Protein AF-A0A517RES6-F1 (afdb_monomer_lite)

Structure (mmCIF, N/CA/C/O backbone):
data_AF-A0A517RES6-F1
#
_entry.id   AF-A0A517RES6-F1
#
loop_
_atom_site.group_PDB
_atom_site.id
_atom_site.type_symbol
_atom_site.label_atom_id
_atom_site.label_alt_id
_atom_site.label_comp_id
_atom_site.label_asym_id
_atom_site.label_entity_id
_atom_site.label_seq_id
_atom_site.pdbx_PDB_ins_code
_atom_site.Cartn_x
_atom_site.Cartn_y
_atom_site.Cartn_z
_atom_site.occupancy
_atom_site.B_iso_or_equiv
_atom_site.auth_seq_id
_atom_site.auth_comp_id
_atom_site.auth_asym_id
_atom_site.auth_atom_id
_atom_site.pdbx_PDB_model_num
ATOM 1 N N . MET A 1 1 ? 53.470 31.810 -24.031 1.00 39.84 1 MET A N 1
ATOM 2 C CA . MET A 1 1 ? 54.599 30.998 -23.531 1.00 39.84 1 MET A CA 1
ATOM 3 C C . MET A 1 1 ? 54.432 30.850 -22.030 1.00 39.84 1 MET A C 1
ATOM 5 O O . MET A 1 1 ? 54.395 31.845 -21.324 1.00 39.84 1 MET A O 1
ATOM 9 N N . VAL A 1 2 ? 54.235 29.611 -21.591 1.00 46.62 2 VAL A N 1
ATOM 10 C CA . VAL A 1 2 ? 54.207 29.152 -20.197 1.00 46.62 2 VAL A CA 1
ATOM 11 C C . VAL A 1 2 ? 55.415 29.699 -19.435 1.00 46.62 2 VAL A C 1
ATOM 13 O O . VAL A 1 2 ? 56.507 29.643 -19.998 1.00 46.62 2 VAL A O 1
ATOM 16 N N . ARG A 1 3 ? 55.245 30.144 -18.177 1.00 43.75 3 ARG A N 1
ATOM 17 C CA . ARG A 1 3 ? 56.119 29.755 -17.047 1.00 43.75 3 ARG A CA 1
ATOM 18 C C . ARG A 1 3 ? 55.715 30.395 -15.705 1.00 43.75 3 ARG A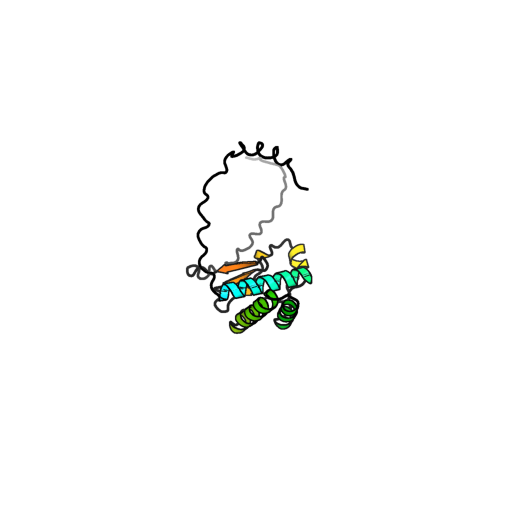 C 1
ATOM 20 O O . ARG A 1 3 ? 55.834 31.593 -15.504 1.00 43.75 3 ARG A O 1
ATOM 27 N N . PHE A 1 4 ? 55.339 29.495 -14.793 1.00 52.03 4 PHE A N 1
ATOM 28 C CA . PHE A 1 4 ? 55.664 29.492 -13.363 1.00 52.03 4 PHE A CA 1
ATOM 29 C C . PHE A 1 4 ? 55.130 30.614 -12.477 1.00 52.03 4 PHE A C 1
ATOM 31 O O . PHE A 1 4 ? 55.846 31.577 -12.241 1.00 52.03 4 PHE A O 1
ATOM 38 N N . ARG A 1 5 ? 53.976 30.365 -11.834 1.00 48.19 5 ARG A N 1
ATOM 39 C CA . ARG A 1 5 ? 53.761 30.609 -10.387 1.00 48.19 5 ARG A CA 1
ATOM 40 C C . ARG A 1 5 ? 52.781 29.581 -9.796 1.00 48.19 5 ARG A C 1
ATOM 42 O O . ARG A 1 5 ? 51.676 29.918 -9.398 1.00 48.19 5 ARG A O 1
ATOM 49 N N . PHE A 1 6 ? 53.197 28.315 -9.756 1.00 48.81 6 PHE A N 1
ATOM 50 C CA . PHE A 1 6 ? 52.578 27.269 -8.932 1.00 48.81 6 PHE A CA 1
ATOM 51 C C . PHE A 1 6 ? 53.520 26.960 -7.771 1.00 48.81 6 PHE A C 1
ATOM 53 O O . PHE A 1 6 ? 54.370 26.086 -7.878 1.00 48.81 6 PHE A O 1
ATOM 60 N N . ALA A 1 7 ? 53.421 27.728 -6.694 1.00 52.06 7 ALA A N 1
ATOM 61 C CA . ALA A 1 7 ? 53.997 27.387 -5.397 1.00 52.06 7 ALA A CA 1
ATOM 62 C C . ALA A 1 7 ? 53.502 28.442 -4.415 1.00 52.06 7 ALA A C 1
ATOM 64 O O . ALA A 1 7 ? 54.099 29.501 -4.391 1.00 52.06 7 ALA A O 1
ATOM 65 N N . PHE A 1 8 ? 52.379 28.210 -3.727 1.00 46.34 8 PHE A N 1
ATOM 66 C CA . PHE A 1 8 ? 52.037 28.812 -2.416 1.00 46.34 8 PHE A CA 1
ATOM 67 C C . PHE A 1 8 ? 50.652 28.366 -1.885 1.00 46.34 8 PHE A C 1
ATOM 69 O O . PHE A 1 8 ? 50.051 29.057 -1.073 1.00 46.34 8 PHE A O 1
ATOM 76 N N . ILE A 1 9 ? 50.120 27.203 -2.294 1.00 49.88 9 ILE A N 1
ATOM 77 C CA . ILE A 1 9 ? 48.850 26.667 -1.753 1.00 49.88 9 ILE A CA 1
ATOM 78 C C . ILE A 1 9 ? 49.019 25.189 -1.364 1.00 49.88 9 ILE A C 1
ATOM 80 O O . ILE A 1 9 ? 48.280 24.324 -1.814 1.00 49.88 9 ILE A O 1
ATOM 84 N N . LEU A 1 10 ? 50.054 24.868 -0.580 1.00 46.66 10 LEU A N 1
ATOM 85 C CA . LEU A 1 10 ? 50.268 23.504 -0.062 1.00 46.66 10 LEU A CA 1
ATOM 86 C C . LEU A 1 10 ? 50.670 23.443 1.424 1.00 46.66 10 LEU A C 1
ATOM 88 O O . LEU A 1 10 ? 51.119 22.403 1.889 1.00 46.66 10 LEU A O 1
ATOM 92 N N . ILE A 1 11 ? 50.491 24.518 2.205 1.00 50.00 11 ILE A N 1
ATOM 93 C CA . ILE A 1 11 ? 50.864 24.532 3.638 1.00 50.00 11 ILE A CA 1
ATOM 94 C C . ILE A 1 11 ? 49.732 25.102 4.508 1.00 50.00 11 ILE A C 1
ATOM 96 O O . ILE A 1 11 ? 49.936 25.979 5.333 1.00 50.00 11 ILE A O 1
ATOM 100 N N . LEU A 1 12 ? 48.510 24.609 4.310 1.00 47.59 12 LEU A N 1
ATOM 101 C CA . LEU A 1 12 ? 47.394 24.757 5.262 1.00 47.59 12 LEU A CA 1
ATOM 102 C C . LEU A 1 12 ? 46.633 23.421 5.384 1.00 47.59 12 LEU A C 1
ATOM 104 O O . LEU A 1 12 ? 45.414 23.375 5.471 1.00 47.59 12 LEU A O 1
ATOM 108 N N . GLY A 1 13 ? 47.373 22.311 5.309 1.00 48.69 13 GLY A N 1
ATOM 109 C CA . GLY A 1 13 ? 46.836 20.949 5.256 1.00 48.69 13 GLY A CA 1
ATOM 110 C C . GLY A 1 13 ? 47.269 20.058 6.414 1.00 48.69 13 GLY A C 1
ATOM 111 O O . GLY A 1 13 ? 47.368 18.853 6.224 1.00 48.69 13 GLY A O 1
ATOM 112 N N . LEU A 1 14 ? 47.578 20.612 7.588 1.00 54.50 14 LEU A N 1
ATOM 113 C CA . LEU A 1 14 ? 48.000 19.822 8.742 1.00 54.50 14 LEU A CA 1
ATOM 114 C C . LEU A 1 14 ? 47.401 20.403 10.025 1.00 54.50 14 LEU A C 1
ATOM 116 O O . LEU A 1 14 ? 47.624 21.568 10.333 1.00 54.50 14 LEU A O 1
ATOM 120 N N . LEU A 1 15 ? 46.723 19.524 10.774 1.00 52.59 15 LEU A N 1
ATOM 121 C CA . LEU A 1 15 ? 46.259 19.664 12.164 1.00 52.59 15 LEU A CA 1
ATOM 122 C C . LEU A 1 15 ? 44.811 20.131 12.390 1.00 52.59 15 LEU A C 1
ATOM 124 O O . LEU A 1 15 ? 44.578 21.084 13.117 1.00 52.59 15 LEU A O 1
ATOM 128 N N . PHE A 1 16 ? 43.835 19.369 11.886 1.00 46.03 16 PHE A N 1
ATOM 129 C CA . PHE A 1 16 ? 42.536 19.195 12.562 1.00 46.03 16 PHE A CA 1
ATOM 130 C C . PHE A 1 16 ? 42.009 17.762 12.342 1.00 46.03 16 PHE A C 1
ATOM 132 O O . PHE A 1 16 ? 40.960 17.541 11.750 1.00 46.03 16 PHE A O 1
ATOM 139 N N . ILE A 1 17 ? 42.756 16.757 12.821 1.00 50.41 17 ILE A N 1
ATOM 140 C CA . ILE A 1 17 ? 42.189 15.430 13.129 1.00 50.41 17 ILE A CA 1
ATOM 141 C C . ILE A 1 17 ? 41.934 15.419 14.637 1.00 50.41 17 ILE A C 1
ATOM 143 O O . ILE A 1 17 ? 42.661 14.814 15.421 1.00 50.41 17 ILE A O 1
ATOM 147 N N . VAL A 1 18 ? 40.932 16.195 15.047 1.00 48.16 18 VAL A N 1
ATOM 148 C CA . VAL A 1 18 ? 40.297 16.037 16.356 1.00 48.16 18 VAL A CA 1
ATOM 149 C C . VAL A 1 18 ? 39.292 14.903 16.198 1.00 48.16 18 VAL A C 1
ATOM 151 O O . VAL A 1 18 ? 38.510 14.886 15.250 1.00 48.16 18 VAL A O 1
ATOM 154 N N . GLY A 1 19 ? 39.389 13.914 17.083 1.00 51.06 19 GLY A N 1
ATOM 155 C CA . GLY A 1 19 ? 38.714 12.631 16.963 1.00 51.06 19 GLY A CA 1
ATOM 156 C C . GLY A 1 19 ? 37.208 12.702 16.695 1.00 51.06 19 GLY A C 1
ATOM 157 O O . GLY A 1 19 ? 36.452 13.313 17.441 1.00 51.06 19 GLY A O 1
ATOM 158 N N . CYS A 1 20 ? 36.777 11.952 15.684 1.00 53.84 20 CYS A N 1
ATOM 159 C CA . CYS A 1 20 ? 35.541 11.178 15.735 1.00 53.84 20 CYS A CA 1
ATOM 160 C C . CYS A 1 20 ? 35.997 9.739 16.008 1.00 53.84 20 CYS A C 1
ATOM 162 O O . CYS A 1 20 ? 36.749 9.167 15.231 1.00 53.84 20 CYS A O 1
ATOM 164 N N . GLY A 1 21 ? 35.749 9.154 17.172 1.00 43.78 21 GLY A N 1
ATOM 165 C CA . GLY A 1 21 ? 34.422 9.040 17.750 1.00 43.78 21 GLY A CA 1
ATOM 166 C C . GLY A 1 21 ? 33.921 7.649 17.387 1.00 43.78 21 GLY A C 1
ATOM 167 O O . GLY A 1 21 ? 33.539 7.427 16.251 1.00 43.78 21 GLY A O 1
ATOM 168 N N . ARG A 1 22 ? 34.037 6.731 18.357 1.00 44.72 22 ARG A N 1
ATOM 169 C CA . ARG A 1 22 ? 33.380 5.418 18.474 1.00 44.72 22 ARG A CA 1
ATOM 170 C C . ARG A 1 22 ? 33.012 4.724 17.157 1.00 44.72 22 ARG A C 1
ATOM 172 O O . ARG A 1 22 ? 32.042 5.084 16.505 1.00 44.72 22 ARG A O 1
ATOM 179 N N . SER A 1 23 ? 33.706 3.619 16.882 1.00 43.22 23 SER A N 1
ATOM 180 C CA . SER A 1 23 ? 33.209 2.555 16.010 1.00 43.22 23 SER A CA 1
ATOM 181 C C . SER A 1 23 ? 31.873 2.057 16.579 1.00 43.22 23 SER A C 1
ATOM 183 O O . SER A 1 23 ? 31.829 1.219 17.478 1.00 43.22 23 SER A O 1
ATOM 185 N N . THR A 1 24 ? 30.771 2.666 16.147 1.00 51.19 24 THR A N 1
ATOM 186 C CA . THR A 1 24 ? 29.448 2.077 16.284 1.00 51.19 24 THR A CA 1
ATOM 187 C C . THR A 1 24 ? 29.476 0.857 15.387 1.00 51.19 24 THR A C 1
ATOM 189 O O . THR A 1 24 ? 29.711 0.997 14.184 1.00 51.19 24 THR A O 1
ATOM 192 N N . SER A 1 25 ? 29.318 -0.328 15.979 1.00 50.16 25 SER A N 1
ATOM 193 C CA . SER A 1 25 ? 29.149 -1.574 15.240 1.00 50.16 25 SER A CA 1
ATOM 194 C C . SER A 1 25 ? 28.225 -1.333 14.044 1.00 50.16 25 SER A C 1
ATOM 196 O O . SER A 1 25 ? 27.218 -0.635 14.216 1.00 50.16 25 SER A O 1
ATOM 198 N N . PRO A 1 26 ? 28.559 -1.855 12.849 1.00 53.28 26 PRO A N 1
ATOM 199 C CA . PRO A 1 26 ? 27.685 -1.721 11.694 1.00 53.28 26 PRO A CA 1
ATOM 200 C C . PRO A 1 26 ? 26.277 -2.158 12.113 1.00 53.28 26 PRO A C 1
ATOM 202 O O . PRO A 1 26 ? 26.165 -3.139 12.863 1.00 53.28 26 PRO A O 1
ATOM 205 N N . PRO A 1 27 ? 25.220 -1.417 11.721 1.00 49.31 27 PRO A N 1
ATOM 206 C CA . PRO A 1 27 ? 23.861 -1.809 12.053 1.00 49.31 27 PRO A CA 1
ATOM 207 C C . PRO A 1 27 ? 23.709 -3.269 11.652 1.00 49.31 27 PRO A C 1
ATOM 209 O O . PRO A 1 27 ? 24.061 -3.652 10.534 1.00 49.31 27 PRO A O 1
ATOM 212 N N . LYS A 1 28 ? 23.300 -4.085 12.628 1.00 49.75 28 LYS A N 1
ATOM 213 C CA . LYS A 1 28 ? 23.023 -5.509 12.462 1.00 49.75 28 LYS A CA 1
ATOM 214 C C . LYS A 1 28 ? 22.232 -5.635 11.166 1.00 49.75 28 LYS A C 1
ATOM 216 O O . LYS A 1 28 ? 21.163 -5.036 11.080 1.00 49.75 28 LYS A O 1
ATOM 221 N N . ALA A 1 29 ? 22.823 -6.282 10.158 1.00 39.50 29 ALA A N 1
ATOM 222 C CA . ALA A 1 29 ? 22.223 -6.397 8.839 1.00 39.50 29 ALA A CA 1
ATOM 223 C C . ALA A 1 29 ? 20.799 -6.913 9.035 1.00 39.50 29 ALA A C 1
ATOM 225 O O . ALA A 1 29 ? 20.611 -8.021 9.540 1.00 39.50 29 ALA A O 1
ATOM 226 N N . SER A 1 30 ? 19.824 -6.050 8.759 1.00 54.25 30 SER A N 1
ATOM 227 C CA . SER A 1 30 ? 18.415 -6.405 8.764 1.00 54.25 30 SER A CA 1
ATOM 228 C C . SER A 1 30 ? 18.284 -7.637 7.881 1.00 54.25 30 SER A C 1
ATOM 230 O O . SER A 1 30 ? 18.861 -7.660 6.789 1.00 54.25 30 SER A O 1
ATOM 232 N N . GLU A 1 31 ? 17.619 -8.682 8.373 1.00 57.31 31 GLU A N 1
ATOM 233 C CA . GLU A 1 31 ? 17.347 -9.863 7.556 1.00 57.31 31 GLU A CA 1
ATOM 234 C C . GLU A 1 31 ? 16.775 -9.423 6.202 1.00 57.31 31 GLU A C 1
ATOM 236 O O . GLU A 1 31 ? 16.041 -8.428 6.148 1.00 57.31 31 GLU A O 1
ATOM 241 N N . PRO A 1 32 ? 17.145 -10.099 5.100 1.00 55.62 32 PRO A N 1
ATOM 242 C CA . PRO A 1 32 ? 16.649 -9.731 3.784 1.00 55.62 32 PRO A CA 1
ATOM 243 C C . PRO A 1 32 ? 15.120 -9.702 3.821 1.00 55.62 32 PRO A C 1
ATOM 245 O O . PRO A 1 32 ? 14.482 -10.703 4.143 1.00 55.62 32 PRO A O 1
ATOM 248 N N . MET A 1 33 ? 14.553 -8.528 3.534 1.00 69.94 33 MET A N 1
ATOM 249 C CA . MET A 1 33 ? 13.113 -8.299 3.583 1.00 69.94 33 MET A CA 1
ATOM 250 C C . MET A 1 33 ? 12.410 -9.294 2.655 1.00 69.94 33 MET A C 1
ATOM 252 O O . MET A 1 33 ? 12.799 -9.447 1.493 1.00 69.94 33 MET A O 1
ATOM 256 N N . ASN A 1 34 ? 11.396 -9.992 3.175 1.00 86.50 34 ASN A N 1
ATOM 257 C CA . ASN A 1 34 ? 10.610 -10.940 2.391 1.00 86.50 34 ASN A CA 1
ATOM 258 C C . ASN A 1 34 ? 10.010 -10.196 1.177 1.00 86.50 34 ASN A C 1
ATOM 260 O O . ASN A 1 34 ? 9.524 -9.074 1.330 1.00 86.50 34 ASN A O 1
ATOM 264 N N . PRO A 1 35 ? 10.026 -10.768 -0.040 1.00 89.12 35 PRO A N 1
ATOM 265 C CA . PRO A 1 35 ? 9.476 -10.107 -1.221 1.00 89.12 35 PRO A CA 1
ATOM 266 C C . PRO A 1 35 ? 7.980 -9.756 -1.119 1.00 89.12 35 PRO A C 1
ATOM 268 O O . PRO A 1 35 ? 7.497 -8.969 -1.930 1.00 89.12 35 PRO A O 1
ATOM 271 N N . GLU A 1 36 ? 7.206 -10.378 -0.230 1.00 92.88 36 GLU A N 1
ATOM 272 C CA . GLU A 1 36 ? 5.837 -9.948 0.101 1.00 92.88 36 GLU A CA 1
ATOM 273 C C . GLU A 1 36 ? 5.832 -8.684 0.963 1.00 92.88 36 GLU A C 1
ATOM 275 O O . GLU A 1 36 ? 5.186 -7.708 0.597 1.00 92.88 36 GLU A O 1
ATOM 280 N N . GLU A 1 37 ? 6.633 -8.654 2.030 1.00 92.31 37 GLU A N 1
ATOM 281 C CA . GLU A 1 37 ? 6.816 -7.469 2.878 1.00 92.31 37 GLU A CA 1
ATOM 282 C C . GLU A 1 37 ? 7.322 -6.269 2.074 1.00 92.31 37 GLU A C 1
ATOM 284 O O . GLU A 1 37 ? 6.858 -5.153 2.277 1.00 92.31 37 GLU A O 1
ATOM 289 N N . ALA A 1 38 ? 8.210 -6.499 1.103 1.00 92.69 38 ALA A N 1
ATOM 290 C CA . ALA A 1 38 ? 8.682 -5.461 0.194 1.00 92.69 38 ALA A CA 1
ATOM 291 C C . ALA A 1 38 ? 7.561 -4.876 -0.673 1.00 92.69 38 ALA A C 1
ATOM 293 O O . ALA A 1 38 ? 7.484 -3.664 -0.863 1.00 92.69 38 ALA A O 1
ATOM 294 N N . ALA A 1 39 ? 6.680 -5.730 -1.197 1.00 94.88 39 ALA A N 1
ATOM 295 C CA . ALA A 1 39 ? 5.531 -5.270 -1.967 1.00 94.88 39 ALA A CA 1
ATOM 296 C C . ALA A 1 39 ? 4.524 -4.536 -1.073 1.00 94.88 39 ALA A C 1
ATOM 298 O O . ALA A 1 39 ? 3.988 -3.507 -1.479 1.00 94.88 39 ALA A O 1
ATOM 299 N N . LEU A 1 40 ? 4.313 -5.027 0.150 1.00 95.75 40 LEU 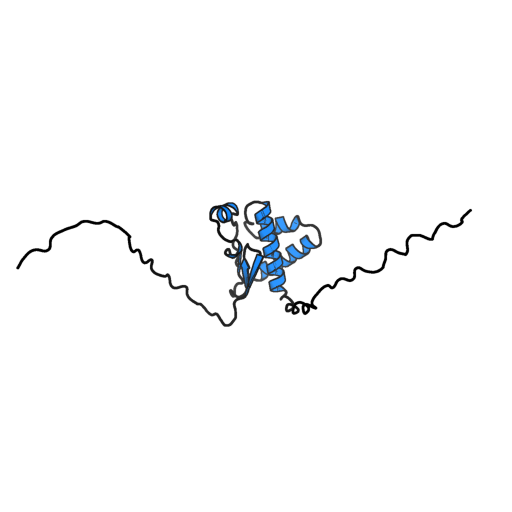A N 1
ATOM 300 C CA . LEU A 1 40 ? 3.446 -4.397 1.138 1.00 95.75 40 LEU A CA 1
ATOM 301 C C . LEU A 1 40 ? 3.955 -3.000 1.513 1.00 95.75 40 LEU A C 1
ATOM 303 O O . LEU A 1 40 ? 3.168 -2.058 1.522 1.00 95.75 40 LEU A O 1
ATOM 307 N N . ASP A 1 41 ? 5.261 -2.847 1.737 1.00 94.75 41 ASP A N 1
ATOM 308 C CA . ASP A 1 41 ? 5.897 -1.559 2.034 1.00 94.75 41 ASP A CA 1
ATOM 309 C C . ASP A 1 41 ? 5.675 -0.543 0.903 1.00 94.75 41 ASP A C 1
ATOM 311 O O . ASP A 1 41 ? 5.213 0.577 1.133 1.00 94.75 41 ASP A O 1
ATOM 315 N N . ILE A 1 42 ? 5.902 -0.966 -0.347 1.00 95.56 42 ILE A N 1
ATOM 316 C CA . ILE A 1 42 ? 5.684 -0.123 -1.529 1.00 95.56 42 ILE A CA 1
ATOM 317 C C . ILE A 1 42 ? 4.214 0.290 -1.640 1.00 95.56 42 ILE A C 1
ATOM 319 O O . ILE A 1 42 ? 3.933 1.478 -1.823 1.00 95.56 42 ILE A O 1
ATOM 323 N N . VAL A 1 43 ? 3.275 -0.657 -1.519 1.00 96.94 43 VAL A N 1
ATOM 324 C CA . VAL A 1 43 ? 1.829 -0.388 -1.616 1.00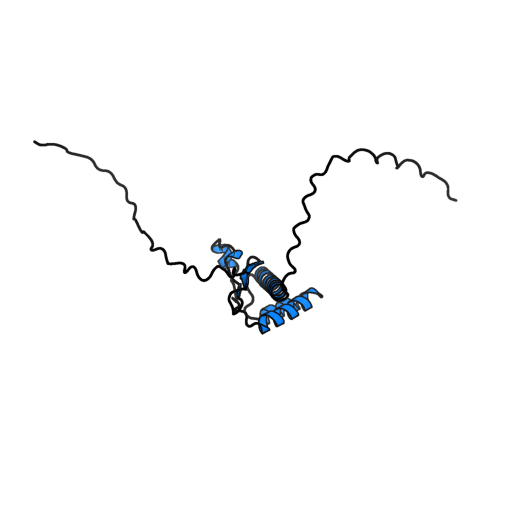 96.94 43 VAL A CA 1
ATOM 325 C C . VAL A 1 43 ? 1.375 0.571 -0.512 1.00 96.94 43 VAL A C 1
ATOM 327 O O . VAL A 1 43 ? 0.636 1.522 -0.778 1.00 96.94 43 VAL A O 1
ATOM 330 N N . THR A 1 44 ? 1.875 0.393 0.707 1.00 96.19 44 THR A N 1
ATOM 331 C CA . THR A 1 44 ? 1.623 1.300 1.831 1.00 96.19 44 THR A CA 1
ATOM 332 C C . THR A 1 44 ? 2.164 2.699 1.581 1.00 96.19 44 THR A C 1
ATOM 334 O O . THR A 1 44 ? 1.469 3.688 1.847 1.00 96.19 44 THR A O 1
ATOM 337 N N . ALA A 1 45 ? 3.378 2.811 1.043 1.00 95.00 45 ALA A N 1
ATOM 338 C CA . ALA A 1 45 ? 3.982 4.098 0.734 1.00 95.00 45 ALA A CA 1
ATOM 339 C C . ALA A 1 45 ? 3.148 4.859 -0.305 1.00 95.00 45 ALA A C 1
ATOM 341 O O . ALA A 1 45 ? 2.773 6.010 -0.067 1.00 95.00 45 ALA A O 1
ATOM 342 N N . ILE A 1 46 ? 2.781 4.220 -1.421 1.00 96.12 46 ILE A N 1
ATOM 343 C CA . ILE A 1 46 ? 1.975 4.878 -2.461 1.00 96.12 46 ILE A CA 1
ATOM 344 C C . ILE A 1 46 ? 0.564 5.214 -1.969 1.00 96.12 46 ILE A C 1
ATOM 346 O O . ILE A 1 46 ? 0.073 6.301 -2.275 1.00 96.12 46 ILE A O 1
ATOM 350 N N . TYR A 1 47 ? -0.062 4.355 -1.153 1.00 96.25 47 TYR A N 1
ATOM 351 C CA . TYR A 1 47 ? -1.354 4.644 -0.530 1.00 96.25 47 TYR A CA 1
ATOM 352 C C . TYR A 1 47 ? -1.236 5.914 0.308 1.00 96.25 47 TYR A C 1
ATOM 354 O O . TYR A 1 47 ? -1.971 6.880 0.101 1.00 96.25 47 TYR A O 1
ATOM 362 N N . THR A 1 48 ? -0.268 5.941 1.221 1.00 93.31 48 THR A N 1
ATOM 363 C CA . THR A 1 48 ? -0.086 7.031 2.181 1.00 93.31 48 THR A CA 1
ATOM 364 C C . THR A 1 48 ? 0.250 8.346 1.485 1.00 93.31 48 THR A C 1
ATOM 366 O O . THR A 1 48 ? -0.295 9.392 1.839 1.00 93.31 48 THR A O 1
ATOM 369 N N . ILE A 1 49 ? 1.116 8.323 0.469 1.00 92.56 49 ILE A N 1
ATOM 370 C CA . ILE A 1 49 ? 1.458 9.526 -0.299 1.00 92.56 49 ILE A CA 1
ATOM 371 C C . ILE A 1 49 ? 0.242 10.000 -1.100 1.00 92.56 49 ILE A C 1
ATOM 373 O O . ILE A 1 49 ? -0.078 11.188 -1.050 1.00 92.56 49 ILE A O 1
ATOM 377 N N . SER A 1 50 ? -0.478 9.098 -1.776 1.00 93.69 50 SER A N 1
ATOM 378 C CA . SER A 1 50 ? -1.689 9.466 -2.521 1.00 93.69 50 SER A CA 1
ATOM 379 C C . SER A 1 50 ? -2.742 10.105 -1.609 1.00 93.69 50 SER A C 1
ATOM 381 O O . SER A 1 50 ? -3.331 11.123 -1.972 1.00 93.69 50 SER A O 1
ATOM 383 N N . ALA A 1 51 ? -2.902 9.583 -0.390 1.00 92.31 51 ALA A N 1
ATOM 384 C CA . ALA A 1 51 ? -3.806 10.126 0.611 1.00 92.31 51 ALA A CA 1
ATOM 385 C C . ALA A 1 51 ? -3.385 11.521 1.085 1.00 92.31 51 ALA A C 1
ATOM 387 O O . ALA A 1 51 ? -4.224 12.403 1.247 1.00 92.31 51 ALA A O 1
ATOM 388 N N . ARG A 1 52 ? -2.079 11.744 1.271 1.00 89.62 52 ARG A N 1
ATOM 389 C CA . ARG A 1 52 ? -1.523 13.049 1.665 1.00 89.62 52 ARG A CA 1
ATOM 390 C C . ARG A 1 52 ? -1.678 14.104 0.582 1.00 89.62 52 ARG A C 1
ATOM 392 O O . ARG A 1 52 ? -1.931 15.256 0.914 1.00 89.62 52 ARG A O 1
ATOM 399 N N . VAL A 1 53 ? -1.530 13.722 -0.684 1.00 90.38 53 VAL A N 1
ATOM 400 C CA . VAL A 1 53 ? -1.673 14.637 -1.826 1.00 90.38 53 VAL A CA 1
ATOM 401 C C . VAL A 1 53 ? -3.134 15.021 -2.052 1.00 90.38 53 VAL A C 1
ATOM 403 O O . VAL A 1 53 ? -3.418 16.185 -2.314 1.00 90.38 53 VAL A O 1
ATOM 406 N N . ASN A 1 54 ? -4.054 14.063 -1.933 1.00 90.00 54 ASN A N 1
ATOM 407 C CA . ASN A 1 54 ? -5.474 14.275 -2.230 1.00 90.00 54 ASN A CA 1
ATOM 408 C C . ASN A 1 54 ? -6.325 14.605 -0.992 1.00 90.00 54 ASN A C 1
ATOM 410 O O . ASN A 1 54 ? -7.540 14.730 -1.106 1.00 90.00 54 ASN A O 1
ATOM 414 N N . GLU A 1 55 ? -5.712 14.674 0.193 1.00 89.31 55 GLU A N 1
ATOM 415 C CA . GLU A 1 55 ? -6.367 14.777 1.511 1.00 89.31 55 GLU A CA 1
ATOM 416 C C . GLU A 1 55 ? -7.356 13.637 1.850 1.00 89.31 55 GLU A C 1
ATOM 418 O O . GLU A 1 55 ? -7.990 13.638 2.910 1.00 89.31 55 GLU A O 1
ATOM 423 N N . ALA A 1 56 ? -7.445 12.624 0.988 1.00 91.12 56 ALA A N 1
ATOM 424 C CA . ALA A 1 56 ? -8.276 11.440 1.132 1.00 91.12 56 ALA A CA 1
ATOM 425 C C . ALA A 1 56 ? -7.574 10.227 0.515 1.00 91.12 56 ALA A C 1
ATOM 427 O O . ALA A 1 56 ? -6.971 10.323 -0.556 1.00 91.12 56 ALA A O 1
ATOM 428 N N . GLY A 1 57 ? -7.670 9.082 1.190 1.00 91.56 57 GLY A N 1
ATOM 429 C CA . GLY A 1 57 ? -7.127 7.818 0.713 1.00 91.56 57 GLY A CA 1
ATOM 430 C C . GLY A 1 57 ? -7.766 7.340 -0.598 1.00 91.56 57 GLY A C 1
ATOM 431 O O . GLY A 1 57 ? -8.892 7.736 -0.929 1.00 91.56 57 GLY A O 1
ATOM 432 N N . PRO A 1 58 ? -7.065 6.465 -1.341 1.00 95.62 58 PRO A N 1
ATOM 433 C CA . PRO A 1 58 ? -7.613 5.808 -2.523 1.00 95.62 58 PRO A CA 1
ATOM 434 C C . PRO A 1 58 ? -8.894 5.046 -2.159 1.00 95.62 58 PRO A C 1
ATOM 436 O O . PRO A 1 58 ? -9.049 4.563 -1.039 1.00 95.62 58 PRO A O 1
ATOM 439 N N . GLN A 1 59 ? -9.830 4.959 -3.099 1.00 96.81 59 GLN A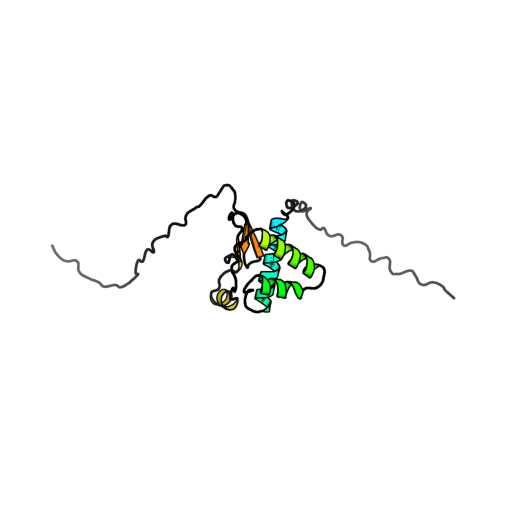 N 1
ATOM 440 C CA . GLN A 1 59 ? -11.162 4.373 -2.878 1.00 96.81 59 GLN A CA 1
ATOM 441 C C . GLN A 1 59 ? -11.230 2.889 -3.252 1.00 96.81 59 GLN A C 1
ATOM 443 O O . GLN A 1 59 ? -12.147 2.180 -2.851 1.00 96.81 59 GLN A O 1
ATOM 448 N N . ASN A 1 60 ? -10.286 2.445 -4.073 1.00 97.25 60 ASN A N 1
ATOM 449 C CA . ASN A 1 60 ? -10.187 1.101 -4.621 1.00 97.25 60 ASN A CA 1
ATOM 450 C C . ASN A 1 60 ? -8.819 0.924 -5.290 1.00 97.25 60 ASN A C 1
ATOM 452 O O . ASN A 1 60 ? -8.035 1.874 -5.427 1.00 97.25 60 ASN A O 1
ATOM 456 N N . TRP A 1 61 ? -8.560 -0.288 -5.769 1.00 97.12 61 TRP A N 1
ATOM 457 C CA . TRP A 1 61 ? -7.346 -0.609 -6.505 1.00 97.12 61 TRP A CA 1
ATOM 458 C C . TRP A 1 61 ? -7.157 0.253 -7.751 1.00 97.12 61 TRP A C 1
ATOM 460 O O . TRP A 1 61 ? -6.049 0.722 -7.986 1.00 97.12 61 TRP A O 1
ATOM 470 N N . GLU A 1 62 ? -8.216 0.522 -8.515 1.00 97.44 62 GLU A N 1
ATOM 471 C CA . GLU A 1 62 ? -8.130 1.315 -9.744 1.00 97.44 62 GLU A CA 1
ATOM 472 C C . GLU A 1 62 ? -7.623 2.736 -9.466 1.00 97.44 62 GLU A C 1
ATOM 474 O O . GLU A 1 62 ? -6.791 3.258 -10.208 1.00 97.44 62 GLU A O 1
ATOM 479 N N . SER A 1 63 ? -8.080 3.357 -8.375 1.00 96.88 63 SER A N 1
ATOM 480 C CA . SER A 1 63 ? -7.629 4.688 -7.956 1.00 96.88 63 SER A CA 1
ATOM 481 C C . SER A 1 63 ? -6.166 4.693 -7.502 1.00 96.88 63 SER A C 1
ATOM 483 O O . SER A 1 63 ? -5.426 5.628 -7.816 1.00 96.88 63 SER A O 1
ATOM 485 N N . LEU A 1 64 ? -5.718 3.627 -6.832 1.00 97.19 64 LEU A N 1
ATOM 486 C CA . LEU A 1 64 ? -4.326 3.472 -6.416 1.00 97.19 64 LEU A CA 1
ATOM 487 C C . LEU A 1 64 ? -3.400 3.208 -7.612 1.00 97.19 64 LEU A C 1
ATOM 489 O O . LEU A 1 64 ? -2.331 3.805 -7.710 1.00 97.19 64 LEU A O 1
ATOM 493 N N . GLU A 1 65 ? -3.832 2.378 -8.563 1.00 98.00 65 GLU A N 1
ATOM 494 C CA . GLU A 1 65 ? -3.134 2.136 -9.829 1.00 98.00 65 GLU A CA 1
ATOM 495 C C . GLU A 1 65 ? -3.063 3.402 -10.687 1.00 98.00 65 GLU A C 1
ATOM 497 O O . GLU A 1 65 ? -2.039 3.668 -11.318 1.00 98.00 65 GLU A O 1
ATOM 502 N N . ALA A 1 66 ? -4.135 4.200 -10.718 1.00 97.50 66 ALA A N 1
ATOM 503 C CA . ALA A 1 66 ? -4.145 5.487 -11.404 1.00 97.50 66 ALA A CA 1
ATOM 504 C C . ALA A 1 66 ? -3.090 6.427 -10.812 1.00 97.50 66 ALA A C 1
ATOM 506 O O . ALA A 1 66 ? -2.335 7.033 -11.570 1.00 97.50 66 ALA A O 1
ATOM 507 N N . TYR A 1 67 ? -2.976 6.484 -9.481 1.00 96.19 67 TYR A N 1
ATOM 508 C CA . TYR A 1 67 ? -1.913 7.235 -8.821 1.00 96.19 67 TYR A CA 1
ATOM 509 C C . TYR A 1 67 ? -0.523 6.671 -9.149 1.00 96.19 67 TYR A C 1
ATOM 511 O O . TYR A 1 67 ? 0.351 7.426 -9.574 1.00 96.19 67 TYR A O 1
ATOM 519 N N . ALA A 1 68 ? -0.325 5.353 -9.044 1.00 97.06 68 ALA A N 1
ATOM 520 C CA . ALA A 1 68 ? 0.943 4.699 -9.373 1.00 97.06 68 ALA A CA 1
ATOM 521 C C . ALA A 1 68 ? 1.403 5.009 -10.807 1.00 97.06 68 ALA A C 1
ATOM 523 O O . ALA A 1 68 ? 2.583 5.270 -11.034 1.00 97.06 68 ALA A O 1
ATOM 524 N N . LYS A 1 69 ? 0.471 5.081 -11.768 1.00 97.56 69 LYS A N 1
ATOM 525 C CA . LYS A 1 69 ? 0.751 5.451 -13.166 1.00 97.56 69 LYS A CA 1
ATOM 526 C C . LYS A 1 69 ? 1.263 6.883 -13.337 1.00 97.56 69 LYS A C 1
ATOM 528 O O . LYS A 1 69 ? 1.889 7.144 -14.360 1.00 97.56 69 LYS A O 1
ATOM 533 N N . THR A 1 70 ? 1.025 7.784 -12.382 1.00 96.75 70 THR A N 1
ATOM 534 C CA . THR A 1 70 ? 1.552 9.163 -12.417 1.00 96.75 70 THR A CA 1
ATOM 535 C C . THR A 1 70 ? 3.015 9.270 -11.983 1.00 96.75 70 THR A C 1
ATOM 537 O O . THR A 1 70 ? 3.652 10.296 -12.225 1.00 96.75 70 THR A O 1
ATOM 540 N N . LEU A 1 71 ? 3.561 8.226 -11.351 1.00 95.62 71 LEU A N 1
ATOM 541 C CA . LEU A 1 71 ? 4.957 8.190 -10.925 1.00 95.62 71 LEU A CA 1
ATOM 542 C C . LEU A 1 71 ? 5.894 8.091 -12.139 1.00 95.62 71 LEU A C 1
ATOM 544 O O . LEU A 1 71 ? 5.520 7.607 -13.206 1.00 95.62 71 LEU A O 1
ATOM 548 N N . GLN A 1 72 ? 7.141 8.530 -11.968 1.00 96.00 72 GLN A N 1
ATOM 549 C CA . GLN A 1 72 ? 8.182 8.373 -12.987 1.00 96.00 72 GLN A CA 1
ATOM 550 C C . GLN A 1 72 ? 8.828 6.986 -12.897 1.00 96.00 72 GLN A C 1
ATOM 552 O O . GLN A 1 72 ? 8.873 6.370 -11.830 1.00 96.00 72 GLN A O 1
ATOM 557 N N . SER A 1 73 ? 9.361 6.484 -14.011 1.00 94.25 73 SER A N 1
ATOM 558 C CA . SER A 1 73 ? 10.169 5.261 -14.001 1.00 94.25 73 SER A CA 1
ATOM 559 C C . SER A 1 73 ? 11.473 5.479 -13.209 1.00 94.25 73 SER A C 1
ATOM 561 O O . SER A 1 73 ? 12.082 6.541 -13.347 1.00 94.25 73 SER A O 1
ATOM 563 N N . PRO A 1 74 ? 11.935 4.501 -12.404 1.00 93.62 74 PRO A N 1
ATOM 564 C CA . PRO A 1 74 ? 11.416 3.133 -12.268 1.00 93.62 74 PRO A CA 1
ATOM 565 C C . PRO A 1 74 ? 10.243 2.968 -11.286 1.00 93.62 74 PRO A C 1
ATOM 567 O O . PRO A 1 74 ? 9.516 1.986 -11.400 1.00 93.62 74 PRO A O 1
ATOM 570 N N . ALA A 1 75 ? 9.988 3.939 -10.403 1.00 94.81 75 ALA A N 1
ATOM 571 C CA . ALA A 1 75 ? 8.994 3.830 -9.328 1.00 94.81 75 ALA A CA 1
ATOM 572 C C . ALA A 1 75 ? 7.577 3.479 -9.816 1.00 94.81 75 ALA A C 1
ATOM 574 O O . ALA A 1 75 ? 6.857 2.747 -9.145 1.00 94.81 75 ALA A O 1
ATOM 575 N N . GLN A 1 76 ? 7.188 3.955 -11.003 1.00 96.94 76 GLN A N 1
ATOM 576 C CA . GLN A 1 76 ? 5.928 3.574 -11.652 1.00 96.94 76 GLN A CA 1
ATOM 577 C C . GLN A 1 76 ? 5.790 2.055 -11.820 1.00 96.94 76 GLN A C 1
ATOM 579 O O . GLN A 1 76 ? 4.742 1.486 -11.522 1.00 96.94 76 GLN A O 1
ATOM 584 N N . LYS A 1 77 ? 6.846 1.403 -12.316 1.00 97.50 77 LYS A N 1
ATOM 585 C CA . LYS A 1 77 ? 6.857 -0.035 -12.577 1.00 97.50 77 LYS A CA 1
ATOM 586 C C . LYS A 1 77 ? 6.841 -0.810 -11.266 1.00 97.50 77 LYS A C 1
ATOM 588 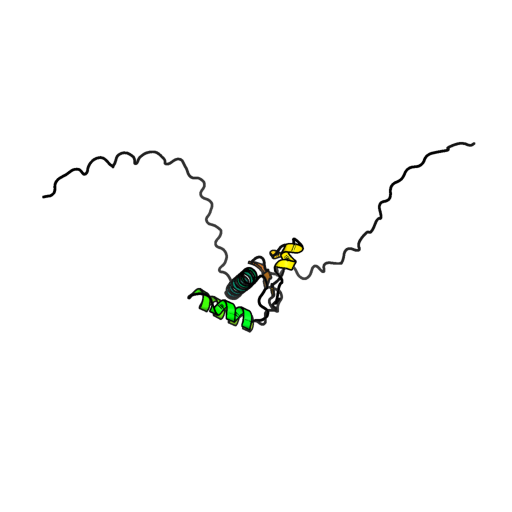O O . LYS A 1 77 ? 6.009 -1.695 -11.112 1.00 97.50 77 LYS A O 1
ATOM 593 N N . ASP A 1 78 ? 7.686 -0.416 -10.319 1.00 96.50 78 ASP A N 1
ATOM 594 C CA . ASP A 1 78 ? 7.776 -1.074 -9.014 1.00 96.50 78 ASP A CA 1
ATOM 595 C C . ASP A 1 78 ? 6.445 -0.989 -8.250 1.00 96.50 78 ASP A C 1
ATOM 597 O O . ASP A 1 78 ? 5.989 -1.978 -7.680 1.00 96.50 78 ASP A O 1
ATOM 601 N N . ALA A 1 79 ? 5.773 0.166 -8.300 1.00 97.62 79 ALA A N 1
ATOM 602 C CA . ALA A 1 79 ? 4.463 0.356 -7.687 1.00 97.62 79 ALA A CA 1
ATOM 603 C C . ALA A 1 79 ? 3.381 -0.525 -8.328 1.00 97.62 79 ALA A C 1
ATOM 605 O O . ALA A 1 79 ? 2.593 -1.140 -7.613 1.00 97.62 79 ALA A O 1
ATOM 606 N N . LEU A 1 80 ? 3.333 -0.609 -9.661 1.00 98.19 80 LEU A N 1
ATOM 607 C CA . LEU A 1 80 ? 2.354 -1.447 -10.361 1.00 98.19 80 LEU A CA 1
ATOM 608 C C . LEU A 1 80 ? 2.593 -2.940 -10.112 1.00 98.19 80 LEU A C 1
ATOM 610 O O . LEU A 1 80 ? 1.637 -3.668 -9.840 1.00 98.19 80 LEU A O 1
ATOM 614 N N . ASP A 1 81 ? 3.853 -3.376 -10.143 1.00 97.69 81 ASP A N 1
ATOM 615 C CA . ASP A 1 81 ? 4.234 -4.763 -9.867 1.00 97.69 81 ASP A CA 1
ATOM 616 C C . ASP A 1 81 ? 3.888 -5.133 -8.404 1.00 97.69 81 ASP A C 1
ATOM 618 O O . ASP A 1 81 ? 3.333 -6.205 -8.141 1.00 97.69 81 ASP A O 1
ATOM 622 N N . ALA A 1 82 ? 4.124 -4.223 -7.449 1.00 97.56 82 ALA A N 1
ATOM 623 C CA . ALA A 1 82 ? 3.754 -4.408 -6.045 1.00 97.56 82 ALA A CA 1
ATOM 624 C C . ALA A 1 82 ? 2.230 -4.458 -5.832 1.00 97.56 82 ALA A C 1
ATOM 626 O O . ALA A 1 82 ? 1.745 -5.354 -5.138 1.00 97.56 82 ALA A O 1
ATOM 627 N N . ILE A 1 83 ? 1.461 -3.559 -6.465 1.00 97.81 83 ILE A N 1
ATOM 628 C CA . ILE A 1 83 ? -0.012 -3.586 -6.421 1.00 97.81 83 ILE A CA 1
ATOM 629 C C . ILE A 1 83 ? -0.531 -4.923 -6.949 1.00 97.81 83 ILE A C 1
ATOM 631 O O . ILE A 1 83 ? -1.369 -5.553 -6.305 1.00 97.81 83 ILE A O 1
ATOM 635 N N . GLN A 1 84 ? -0.034 -5.375 -8.103 1.00 97.69 84 GLN A N 1
ATOM 636 C CA . GLN A 1 84 ? -0.459 -6.643 -8.690 1.00 97.69 84 GLN A CA 1
ATOM 637 C C . GLN A 1 84 ? -0.179 -7.812 -7.742 1.00 97.69 84 GLN A C 1
ATOM 639 O O . GLN A 1 84 ? -1.035 -8.683 -7.571 1.00 97.69 84 GLN A O 1
ATOM 644 N N . LYS A 1 85 ? 0.992 -7.813 -7.099 1.00 96.62 85 LYS A N 1
ATOM 645 C CA . LYS A 1 85 ? 1.354 -8.843 -6.130 1.00 96.62 85 LYS A CA 1
ATOM 646 C C . LYS A 1 85 ? 0.408 -8.855 -4.931 1.00 96.62 85 LYS A C 1
ATOM 648 O O . LYS A 1 85 ? -0.156 -9.904 -4.639 1.00 96.62 85 LYS A O 1
ATOM 653 N N . ILE A 1 86 ? 0.177 -7.715 -4.285 1.00 97.06 86 ILE A N 1
ATOM 654 C CA . ILE A 1 86 ? -0.718 -7.635 -3.120 1.00 97.06 86 ILE A CA 1
ATOM 655 C C . ILE A 1 86 ? -2.169 -7.981 -3.495 1.00 97.06 86 ILE A C 1
ATOM 657 O O . ILE A 1 86 ? -2.823 -8.714 -2.756 1.00 97.06 86 ILE A O 1
ATOM 661 N N . LYS A 1 87 ? -2.652 -7.561 -4.675 1.00 95.94 87 LYS A N 1
ATOM 662 C CA . LYS A 1 87 ? -3.969 -7.975 -5.199 1.00 95.94 87 LYS A CA 1
ATOM 663 C C . LYS A 1 87 ? -4.083 -9.490 -5.359 1.00 95.94 87 LYS A C 1
ATOM 665 O O . LYS A 1 87 ? -5.133 -10.038 -5.067 1.00 95.94 87 LYS A O 1
ATOM 670 N N . SER A 1 88 ? -3.025 -10.159 -5.822 1.00 96.75 88 SER A N 1
ATOM 671 C CA . SER A 1 88 ? -3.029 -11.619 -6.015 1.00 96.75 88 SER A CA 1
ATOM 672 C C . SER A 1 88 ? -2.996 -12.429 -4.716 1.00 96.75 88 SER A C 1
ATOM 674 O O . SER A 1 88 ? -3.226 -13.633 -4.756 1.00 96.75 88 SER A O 1
ATOM 676 N N . LEU A 1 89 ? -2.687 -11.778 -3.592 1.00 95.25 89 LEU A N 1
ATOM 677 C CA . LEU A 1 89 ? -2.605 -12.381 -2.261 1.00 95.25 89 LEU A CA 1
ATOM 678 C C . LEU A 1 89 ? -3.858 -12.106 -1.413 1.00 95.25 89 LEU A C 1
ATOM 680 O O . LEU A 1 89 ? -3.856 -12.405 -0.225 1.00 95.25 89 LEU A O 1
ATOM 684 N N . ASP A 1 90 ? -4.908 -11.521 -2.001 1.00 93.81 90 ASP A N 1
ATOM 685 C CA . ASP A 1 90 ? -6.203 -11.271 -1.352 1.00 93.81 90 ASP A CA 1
ATOM 686 C C . ASP A 1 90 ? -6.115 -10.487 -0.027 1.00 93.81 90 ASP A C 1
ATOM 688 O O . ASP A 1 90 ? -6.860 -10.734 0.924 1.00 93.81 90 ASP A O 1
ATOM 692 N N . TYR A 1 91 ? -5.214 -9.501 0.037 1.00 95.81 91 TYR A N 1
ATOM 693 C CA . TYR A 1 91 ? -5.130 -8.591 1.181 1.00 95.81 91 TYR A CA 1
ATOM 694 C C . TYR A 1 91 ? -6.442 -7.829 1.392 1.00 95.81 91 TYR A C 1
ATOM 696 O O . TYR A 1 91 ? -7.025 -7.270 0.454 1.00 95.81 91 TYR A O 1
ATOM 704 N N . GLN A 1 92 ? -6.855 -7.719 2.652 1.00 96.44 92 GLN A N 1
ATOM 705 C CA . GLN A 1 92 ? -7.905 -6.793 3.052 1.00 96.44 92 GLN A CA 1
ATOM 706 C C . GLN A 1 92 ? -7.339 -5.376 3.054 1.00 96.44 92 GLN A C 1
ATOM 708 O O . GLN A 1 92 ? -6.273 -5.127 3.616 1.00 96.44 92 GLN A O 1
ATOM 713 N N . VAL A 1 93 ? -8.052 -4.440 2.425 1.00 96.44 93 VAL A N 1
ATOM 714 C CA . VAL A 1 93 ? -7.615 -3.045 2.320 1.00 96.44 93 VAL A CA 1
ATOM 715 C C . VAL A 1 93 ? -8.685 -2.109 2.852 1.00 96.44 93 VAL A C 1
ATOM 717 O O . VAL A 1 93 ? -9.843 -2.159 2.432 1.00 96.44 93 VAL A O 1
ATOM 720 N N . THR A 1 94 ? -8.274 -1.212 3.742 1.00 95.31 94 THR A N 1
ATOM 721 C CA . THR A 1 94 ? -9.115 -0.124 4.237 1.00 95.31 94 THR A CA 1
ATOM 722 C C . THR A 1 94 ? -9.045 1.037 3.255 1.00 95.31 94 THR A C 1
ATOM 724 O O . THR A 1 94 ? -8.030 1.728 3.150 1.00 95.31 94 THR A O 1
ATOM 727 N N . TRP A 1 95 ? -10.127 1.276 2.521 1.00 94.94 95 TRP A N 1
ATOM 728 C CA . TRP A 1 95 ? -10.199 2.344 1.525 1.00 94.94 95 TRP A CA 1
ATOM 729 C C . TRP A 1 95 ? -10.730 3.659 2.099 1.00 94.94 95 TRP A C 1
ATOM 731 O O . TRP A 1 95 ? -11.445 3.688 3.098 1.00 94.94 95 TRP A O 1
ATOM 741 N N . GLY A 1 96 ? -10.401 4.758 1.424 1.00 92.00 96 GLY A N 1
ATOM 742 C CA . GLY A 1 96 ? -11.062 6.047 1.601 1.00 92.00 96 GLY A CA 1
ATOM 743 C C . GLY A 1 96 ? -10.816 6.741 2.935 1.00 92.00 96 GLY A C 1
ATOM 744 O O . GLY A 1 96 ? -11.657 7.519 3.383 1.00 92.00 96 GLY A O 1
ATOM 745 N N . ILE A 1 97 ? -9.663 6.501 3.562 1.00 88.94 97 ILE A N 1
ATOM 746 C CA . ILE A 1 97 ? -9.301 7.155 4.821 1.00 88.94 97 ILE A CA 1
ATOM 747 C C . ILE A 1 97 ? -9.307 8.677 4.663 1.00 88.94 97 ILE A C 1
ATOM 749 O O . ILE A 1 97 ? -8.582 9.241 3.842 1.00 88.94 97 ILE A O 1
ATOM 753 N N . ASN A 1 98 ? -10.107 9.352 5.486 1.00 87.56 98 ASN A N 1
ATOM 754 C CA . ASN A 1 98 ? -10.175 10.805 5.509 1.00 87.56 98 ASN A CA 1
ATOM 755 C C . ASN A 1 98 ? -9.060 11.372 6.398 1.00 87.56 98 ASN A C 1
ATOM 757 O O . ASN A 1 98 ? -9.102 11.257 7.627 1.00 87.56 98 ASN A O 1
ATOM 761 N N . MET A 1 99 ? -8.071 12.028 5.785 1.00 84.19 99 MET A N 1
ATOM 762 C CA . MET A 1 99 ? -6.940 12.584 6.531 1.00 84.19 99 MET A CA 1
ATOM 763 C C . MET A 1 99 ? -7.340 13.725 7.460 1.00 84.19 99 MET A C 1
ATOM 765 O O . MET A 1 99 ? -6.686 13.935 8.482 1.00 84.19 99 MET A O 1
ATOM 769 N N . LYS A 1 100 ? -8.398 14.467 7.123 1.00 84.38 100 LYS A N 1
ATOM 770 C CA . LYS A 1 100 ? -8.912 15.534 7.978 1.00 84.38 100 LYS A CA 1
ATOM 771 C C . LYS A 1 100 ? -9.475 14.959 9.274 1.00 84.38 100 LYS A C 1
ATOM 773 O O . LYS A 1 100 ? -9.147 15.455 10.340 1.00 84.38 100 LYS A O 1
ATOM 778 N N . THR A 1 101 ? -10.214 13.854 9.194 1.00 81.12 101 THR A N 1
ATOM 779 C CA . THR A 1 101 ? -10.747 13.163 10.376 1.00 81.12 101 THR A CA 1
ATOM 780 C C . THR A 1 101 ? -9.637 12.673 11.308 1.00 81.12 101 THR A C 1
ATOM 782 O O . THR A 1 101 ? -9.731 12.890 12.511 1.00 81.12 101 THR A O 1
ATOM 785 N N . ILE A 1 102 ? -8.561 12.091 10.765 1.00 82.25 102 ILE A N 1
ATOM 786 C CA . ILE A 1 102 ? -7.405 11.651 11.570 1.00 82.25 102 ILE A CA 1
ATOM 787 C C . ILE A 1 102 ? -6.756 12.841 12.290 1.00 82.25 102 ILE A C 1
ATOM 789 O O . ILE A 1 102 ? -6.480 12.769 13.487 1.00 82.25 102 ILE A O 1
ATOM 793 N N . LYS A 1 103 ? -6.543 13.952 11.573 1.00 83.19 103 LYS A N 1
ATOM 794 C CA . LYS A 1 103 ? -5.944 15.172 12.135 1.00 83.19 103 LYS A CA 1
ATOM 795 C C . LYS A 1 103 ? -6.828 15.806 13.212 1.00 83.19 103 LYS A C 1
ATOM 797 O O . LYS A 1 103 ? -6.321 16.143 14.277 1.00 83.19 103 LYS A O 1
ATOM 802 N N . ASP A 1 104 ? -8.125 15.944 12.947 1.00 85.06 104 ASP A N 1
ATOM 803 C CA . ASP A 1 104 ? -9.085 16.598 13.845 1.00 85.06 104 ASP A CA 1
ATOM 804 C C . ASP A 1 104 ? -9.273 15.813 15.156 1.00 85.06 104 ASP A C 1
ATOM 806 O O . ASP A 1 104 ? -9.518 16.405 16.205 1.00 85.06 104 ASP A O 1
ATOM 810 N N . GLN A 1 105 ? -9.124 14.486 15.113 1.00 82.38 105 GLN A N 1
ATOM 811 C CA . GLN A 1 105 ? -9.209 13.611 16.286 1.00 82.38 105 GLN A CA 1
ATOM 812 C C . GLN A 1 105 ? -7.897 13.524 17.080 1.00 82.38 105 GLN A C 1
ATOM 814 O O . GLN A 1 105 ? -7.875 12.909 18.144 1.00 82.38 105 GLN A O 1
ATOM 819 N N . GLY A 1 106 ? -6.800 14.106 16.578 1.00 79.25 106 GLY A N 1
ATOM 820 C CA . GLY A 1 106 ? -5.471 13.950 17.178 1.00 79.25 106 GLY A CA 1
ATOM 821 C C . GLY A 1 106 ? -4.982 12.497 17.210 1.00 79.25 106 GLY A C 1
ATOM 822 O O . GLY A 1 106 ? -4.105 12.172 18.006 1.00 79.25 106 GLY A O 1
ATOM 823 N N . ALA A 1 107 ? -5.559 11.628 16.375 1.00 80.88 107 ALA A N 1
ATOM 824 C CA . ALA A 1 107 ? -5.258 10.203 16.348 1.00 80.88 107 ALA A CA 1
ATOM 82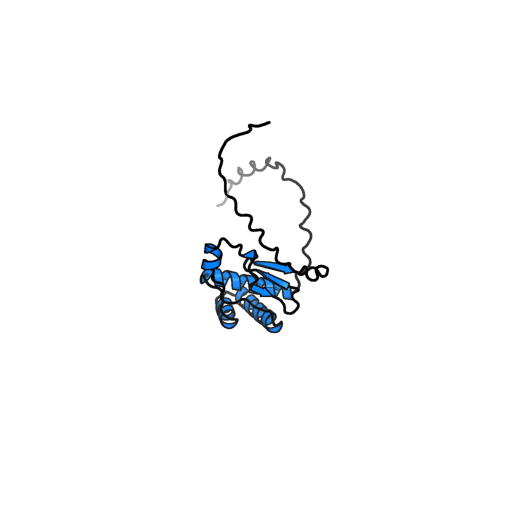5 C C . ALA A 1 107 ? -3.911 9.942 15.661 1.00 80.88 107 ALA A C 1
ATOM 827 O O . ALA A 1 107 ? -3.522 10.651 14.723 1.00 80.88 107 ALA A O 1
ATOM 828 N N . ASN A 1 108 ? -3.185 8.917 16.108 1.00 82.62 108 ASN A N 1
ATOM 829 C CA . ASN A 1 108 ? -1.890 8.603 15.523 1.00 82.62 108 ASN A CA 1
ATOM 830 C C . ASN A 1 108 ? -2.089 7.828 14.213 1.00 82.62 108 ASN A C 1
ATOM 832 O O . ASN A 1 108 ? -2.730 6.784 14.184 1.00 82.62 108 ASN A O 1
ATOM 836 N N . ALA A 1 109 ? -1.495 8.305 13.116 1.00 81.56 109 ALA A N 1
ATOM 837 C CA . ALA A 1 109 ? -1.531 7.629 11.816 1.00 81.56 109 ALA A CA 1
ATOM 838 C C . ALA A 1 109 ? -1.090 6.152 11.885 1.00 81.56 109 ALA A C 1
ATOM 840 O O . ALA A 1 109 ? -1.597 5.320 11.135 1.00 81.56 109 ALA A O 1
ATOM 841 N N . SER A 1 110 ? -0.174 5.814 12.792 1.00 84.62 110 SER A N 1
ATOM 842 C CA . SER A 1 110 ? 0.305 4.444 12.988 1.00 84.62 110 SER A CA 1
ATOM 843 C C . SER A 1 110 ? -0.726 3.506 13.622 1.00 84.62 110 SER A C 1
ATOM 845 O O . SER A 1 110 ? -0.511 2.301 13.598 1.00 84.62 110 SER A O 1
ATOM 847 N N . GLU A 1 111 ? -1.830 4.017 14.168 1.00 84.25 111 GLU A N 1
ATOM 848 C CA . GLU A 1 111 ? -2.912 3.205 14.748 1.00 84.25 111 GLU A CA 1
ATOM 849 C C . GLU A 1 111 ? -3.909 2.715 13.685 1.00 84.25 111 GLU A C 1
ATOM 851 O O . GLU A 1 111 ? -4.684 1.795 13.933 1.00 84.25 111 GLU A O 1
ATOM 856 N N . PHE A 1 112 ? -3.882 3.291 12.478 1.00 88.25 112 PHE A N 1
ATOM 857 C CA . PHE A 1 112 ? -4.813 2.943 11.406 1.00 88.25 112 PHE A CA 1
ATOM 858 C C . PHE A 1 112 ? -4.216 1.877 10.492 1.00 88.25 112 PHE A C 1
ATOM 860 O O . PHE A 1 112 ? -3.324 2.171 9.696 1.00 88.25 112 PHE A O 1
ATOM 867 N N . VAL A 1 113 ? -4.732 0.649 10.569 1.00 92.06 113 VAL A N 1
ATOM 868 C CA . VAL A 1 113 ? -4.378 -0.439 9.646 1.00 92.06 113 VAL A CA 1
ATOM 869 C C . VAL A 1 113 ? -5.036 -0.201 8.285 1.00 92.06 113 VAL A C 1
ATOM 871 O O . VAL A 1 113 ? -6.252 -0.022 8.182 1.00 92.06 113 VAL A O 1
ATOM 874 N N . ILE A 1 114 ? -4.217 -0.192 7.236 1.00 94.81 114 ILE A N 1
ATOM 875 C CA . ILE A 1 114 ? -4.644 0.049 5.854 1.00 94.81 114 ILE A CA 1
ATOM 876 C C . ILE A 1 114 ? -4.587 -1.187 4.977 1.00 94.81 114 ILE A C 1
ATOM 878 O O . ILE A 1 114 ? -5.369 -1.280 4.038 1.00 94.81 114 ILE A O 1
ATOM 882 N N . LEU A 1 115 ? -3.694 -2.122 5.283 1.00 96.25 115 LEU A N 1
ATOM 883 C CA . LEU A 1 115 ? -3.584 -3.400 4.599 1.00 96.25 115 LEU A CA 1
ATOM 884 C C . LEU A 1 115 ? -3.386 -4.503 5.636 1.00 96.25 115 LEU A C 1
ATOM 886 O O . LEU A 1 115 ? -2.570 -4.347 6.543 1.00 96.25 115 LEU A O 1
ATOM 890 N N . GLU A 1 116 ? -4.104 -5.608 5.487 1.00 96.25 116 GLU A N 1
ATOM 891 C CA . GLU A 1 116 ? -3.999 -6.794 6.338 1.00 96.25 116 GLU A CA 1
ATOM 892 C C . GLU A 1 116 ? -3.978 -8.052 5.466 1.00 96.25 116 GLU A C 1
ATOM 894 O O . GLU A 1 116 ? -4.821 -8.218 4.580 1.00 96.25 116 GLU A O 1
ATOM 899 N N . SER A 1 117 ? -2.985 -8.914 5.688 1.00 95.00 117 SER A N 1
ATOM 900 C CA . SER A 1 117 ? -2.872 -10.199 5.004 1.00 95.00 117 SER A CA 1
ATOM 901 C C . SER A 1 117 ? -4.035 -11.119 5.394 1.00 95.00 117 SER A C 1
ATOM 903 O O . SER A 1 117 ? -4.562 -11.014 6.504 1.00 95.00 117 SER A O 1
ATOM 905 N N . PRO A 1 118 ? -4.451 -12.050 4.520 1.00 93.50 118 PRO A N 1
ATOM 906 C CA . PRO A 1 118 ? -5.584 -12.939 4.797 1.00 93.50 118 PRO A CA 1
ATOM 907 C C . PRO A 1 118 ? -5.368 -13.852 6.015 1.00 93.50 118 PRO A C 1
ATOM 909 O O . PRO A 1 118 ? -6.333 -14.297 6.632 1.00 93.50 118 PRO A O 1
ATOM 912 N N . ASP A 1 119 ? -4.112 -14.128 6.368 1.00 90.81 119 ASP A N 1
ATOM 913 C CA . ASP A 1 119 ? -3.716 -14.906 7.544 1.00 90.81 119 ASP A CA 1
ATOM 914 C C . ASP A 1 119 ? -3.490 -14.047 8.805 1.00 90.81 119 ASP A C 1
ATOM 916 O O . ASP A 1 119 ? -3.176 -14.585 9.867 1.00 90.81 119 ASP A O 1
ATOM 920 N N . GLY A 1 120 ? -3.625 -12.720 8.697 1.00 89.62 120 GLY A N 1
ATOM 921 C CA . GLY A 1 120 ? -3.414 -11.759 9.778 1.00 89.62 120 GLY A CA 1
ATOM 922 C C . GLY A 1 120 ? -1.956 -11.576 10.218 1.00 89.62 120 GLY A C 1
ATOM 923 O O . GLY A 1 120 ? -1.710 -10.813 11.156 1.00 89.62 120 GLY A O 1
ATOM 924 N N . GLN A 1 121 ? -0.985 -12.241 9.577 1.00 90.50 121 GLN A N 1
ATOM 925 C CA . GLN A 1 121 ? 0.422 -12.184 9.985 1.00 90.50 121 GLN A CA 1
ATOM 926 C C . GLN A 1 121 ? 1.120 -10.881 9.609 1.00 90.50 121 GLN A C 1
ATOM 928 O O . GLN A 1 121 ? 2.056 -10.474 10.297 1.00 90.50 121 GLN A O 1
ATOM 933 N N . LEU A 1 122 ? 0.683 -10.223 8.540 1.00 92.81 122 LEU A N 1
ATOM 934 C CA . LEU A 1 122 ? 1.255 -8.976 8.058 1.00 92.81 122 LEU A CA 1
ATOM 935 C C . LEU A 1 122 ? 0.175 -7.907 8.008 1.00 92.81 122 LEU A C 1
ATOM 937 O O . LEU A 1 122 ? -0.788 -7.993 7.248 1.00 92.81 122 LEU A O 1
ATOM 941 N N . LYS A 1 123 ? 0.377 -6.847 8.783 1.00 94.31 123 LYS A N 1
ATOM 942 C CA . LYS A 1 123 ? -0.451 -5.644 8.723 1.00 94.31 123 LYS A CA 1
ATOM 943 C C . LYS A 1 123 ? 0.414 -4.457 8.374 1.00 94.31 123 LYS A C 1
ATOM 945 O O . LYS A 1 123 ? 1.565 -4.379 8.791 1.00 94.31 123 LYS A O 1
ATOM 950 N N . SER A 1 124 ? -0.140 -3.508 7.641 1.00 93.56 124 SER A N 1
ATOM 951 C CA . SER A 1 124 ? 0.521 -2.241 7.386 1.00 93.56 124 SER A CA 1
ATOM 952 C C . SER A 1 124 ? -0.366 -1.079 7.780 1.00 93.56 124 SER A C 1
ATOM 954 O O . SER A 1 124 ? -1.581 -1.111 7.575 1.00 93.56 124 SER A O 1
ATOM 956 N N . THR A 1 125 ? 0.246 -0.066 8.382 1.00 93.06 125 THR A N 1
ATOM 957 C CA . THR A 1 125 ? -0.457 1.082 8.945 1.00 93.06 125 THR A CA 1
ATOM 958 C C . THR A 1 125 ? -0.272 2.323 8.088 1.00 93.06 125 THR A C 1
ATOM 960 O O . THR A 1 125 ? 0.701 2.462 7.346 1.00 93.06 125 THR A O 1
ATOM 963 N N . PHE A 1 126 ? -1.185 3.280 8.231 1.00 88.75 126 PHE A N 1
ATOM 964 C CA . PHE A 1 126 ? -1.109 4.574 7.556 1.00 88.75 126 PHE A CA 1
ATOM 965 C C . PHE A 1 126 ? 0.123 5.402 7.988 1.00 88.75 126 PHE A C 1
ATOM 967 O O . PHE A 1 126 ? 0.540 6.340 7.306 1.00 88.75 126 PHE A O 1
ATOM 974 N N . GLY A 1 127 ? 0.744 5.041 9.115 1.00 84.81 127 GLY A N 1
ATOM 975 C CA . GLY A 1 127 ? 2.039 5.559 9.555 1.00 84.81 127 GLY A CA 1
ATOM 976 C C . GLY A 1 127 ? 3.240 5.031 8.761 1.00 84.81 127 GLY A C 1
ATOM 977 O O . GLY A 1 127 ? 4.344 5.535 8.957 1.00 84.81 127 GLY A O 1
ATOM 978 N N . GLY A 1 128 ? 3.047 4.056 7.864 1.00 85.44 128 GLY A N 1
ATOM 979 C CA . GLY A 1 128 ? 4.126 3.411 7.111 1.00 85.44 128 GLY A CA 1
ATOM 980 C C . GLY A 1 128 ? 4.835 2.297 7.882 1.00 85.44 128 GLY A C 1
ATOM 981 O O . GLY A 1 128 ? 5.979 1.982 7.581 1.00 85.44 128 GLY A O 1
ATOM 982 N N . VAL A 1 129 ? 4.195 1.733 8.911 1.00 87.75 129 VAL A N 1
ATOM 983 C CA . VAL A 1 129 ? 4.775 0.658 9.727 1.00 87.75 129 VAL A CA 1
ATOM 984 C C . VAL A 1 129 ? 4.186 -0.677 9.294 1.00 87.75 129 VAL A C 1
ATOM 986 O O . VAL A 1 129 ? 2.968 -0.804 9.181 1.00 87.75 129 VAL A O 1
ATOM 989 N N . ILE A 1 130 ? 5.043 -1.678 9.088 1.00 88.69 130 ILE A N 1
ATOM 990 C CA . ILE A 1 130 ? 4.628 -3.074 8.927 1.00 88.69 130 ILE A CA 1
ATOM 991 C C . ILE A 1 130 ? 4.690 -3.757 10.294 1.00 88.69 130 ILE A C 1
ATOM 993 O O . ILE A 1 130 ? 5.736 -3.786 10.942 1.00 88.69 130 ILE A O 1
ATOM 997 N N . ILE A 1 131 ? 3.558 -4.301 10.724 1.00 88.38 131 ILE A N 1
ATOM 998 C CA . ILE A 1 131 ? 3.399 -5.077 11.949 1.00 88.38 131 ILE A CA 1
ATOM 999 C C . ILE A 1 131 ? 3.397 -6.549 11.551 1.00 88.38 131 ILE A C 1
ATOM 1001 O O . ILE A 1 131 ? 2.602 -6.963 10.705 1.00 88.38 131 ILE A O 1
ATOM 1005 N N . LYS A 1 132 ? 4.281 -7.327 12.173 1.00 89.00 132 LYS A N 1
ATOM 1006 C CA . LYS A 1 132 ? 4.325 -8.781 12.028 1.00 89.00 132 LYS A CA 1
ATOM 1007 C C . LYS A 1 132 ? 3.677 -9.401 13.255 1.00 89.00 132 LYS A C 1
ATOM 1009 O O . LYS A 1 132 ? 4.045 -9.033 14.372 1.00 89.00 132 LYS A O 1
ATOM 1014 N N . ALA A 1 133 ? 2.726 -10.308 13.067 1.00 79.69 133 ALA A N 1
ATOM 1015 C CA . ALA A 1 133 ? 2.242 -11.117 14.174 1.00 79.69 133 ALA A CA 1
ATOM 1016 C C . ALA A 1 133 ? 3.395 -12.010 14.644 1.00 79.69 133 ALA A C 1
ATOM 1018 O O . ALA A 1 133 ? 3.966 -12.769 13.861 1.00 79.69 133 ALA A O 1
ATOM 1019 N N . ASP A 1 134 ? 3.764 -11.894 15.916 1.00 65.00 134 ASP A N 1
ATOM 1020 C CA . ASP A 1 134 ? 4.684 -12.843 16.526 1.00 65.00 134 ASP A CA 1
ATOM 1021 C C . ASP A 1 134 ? 3.975 -14.211 16.536 1.00 65.00 134 ASP A C 1
ATOM 1023 O O . ASP A 1 134 ? 2.851 -14.288 17.046 1.00 65.00 134 ASP A O 1
ATOM 1027 N N . PRO A 1 135 ? 4.564 -15.307 16.019 1.00 54.75 135 PRO A N 1
ATOM 1028 C CA . PRO A 1 135 ? 3.920 -16.627 16.014 1.00 54.75 135 PRO A CA 1
ATOM 1029 C C . PRO A 1 135 ? 3.574 -17.154 17.422 1.00 54.75 135 PRO A C 1
ATOM 1031 O O . PRO A 1 135 ? 2.911 -18.182 17.548 1.00 54.75 135 PRO A O 1
ATOM 1034 N N . ALA A 1 136 ? 4.013 -16.463 18.481 1.00 49.56 136 ALA A N 1
ATOM 1035 C CA . ALA A 1 136 ? 3.708 -16.761 19.875 1.00 49.56 136 ALA A CA 1
ATOM 1036 C C . ALA A 1 136 ? 2.490 -16.009 20.452 1.00 49.56 136 ALA A C 1
ATOM 1038 O O . ALA A 1 136 ? 2.043 -16.365 21.542 1.00 49.56 136 ALA A O 1
ATOM 1039 N N . VAL A 1 137 ? 1.934 -14.999 19.771 1.00 45.34 137 VAL A N 1
ATOM 1040 C CA . VAL A 1 137 ? 0.822 -14.191 20.309 1.00 45.34 137 VAL A CA 1
ATOM 1041 C C . VAL A 1 137 ? -0.466 -14.552 19.584 1.00 45.34 137 VAL A C 1
ATOM 1043 O O . VAL A 1 137 ? -0.952 -13.860 18.693 1.00 45.34 137 VAL A O 1
ATOM 1046 N N . ASN A 1 138 ? -1.019 -15.692 19.980 1.00 41.41 138 ASN A N 1
ATOM 1047 C CA . ASN A 1 138 ? -2.384 -16.050 19.650 1.00 41.41 138 ASN A CA 1
ATOM 1048 C C . ASN A 1 138 ? -3.311 -15.294 20.616 1.00 41.41 138 ASN A C 1
ATOM 1050 O O . ASN A 1 138 ? -3.330 -15.599 21.803 1.00 41.41 138 ASN A O 1
ATOM 1054 N N . SER A 1 139 ? -4.047 -14.313 20.093 1.00 50.56 139 SER A N 1
ATOM 1055 C CA . SER A 1 139 ? -5.299 -13.790 20.658 1.00 50.56 139 SER A CA 1
ATOM 1056 C C . SER A 1 139 ? -5.291 -13.453 22.161 1.00 50.56 139 SER A C 1
ATOM 1058 O O . SER A 1 139 ? -5.895 -14.169 22.958 1.00 50.56 139 SER A O 1
ATOM 1060 N N . GLU A 1 140 ? -4.723 -12.310 22.561 1.00 40.38 140 GLU A N 1
ATOM 1061 C CA . GLU A 1 140 ? -5.268 -11.620 23.739 1.00 40.38 140 GLU A CA 1
ATOM 1062 C C . GLU A 1 140 ? -6.509 -10.842 23.298 1.00 40.38 140 GLU A C 1
ATOM 1064 O O . GLU A 1 140 ? -6.461 -9.716 22.804 1.00 40.38 140 GLU A O 1
ATOM 1069 N N . GLU A 1 141 ? -7.637 -11.536 23.421 1.00 41.72 141 GLU A N 1
ATOM 1070 C CA . GLU A 1 141 ? -8.981 -10.988 23.510 1.00 41.72 141 GLU A CA 1
ATOM 1071 C C . GLU A 1 141 ? -8.958 -9.792 24.476 1.00 41.72 141 GLU A C 1
ATOM 1073 O O . GLU A 1 141 ? -8.887 -9.957 25.695 1.00 41.72 141 GLU A O 1
ATOM 1078 N N . VAL A 1 142 ? -8.968 -8.573 23.925 1.00 42.47 142 VAL A N 1
ATOM 1079 C CA . VAL A 1 142 ? -9.164 -7.341 24.695 1.00 42.47 142 VAL A CA 1
ATOM 1080 C C . VAL A 1 142 ? -10.576 -7.402 25.262 1.00 42.47 142 VAL A C 1
ATOM 1082 O O . VAL A 1 142 ? -11.558 -7.009 24.633 1.00 42.47 142 VAL A O 1
ATOM 1085 N N . LYS A 1 143 ? -10.671 -7.972 26.459 1.00 39.53 143 LYS A N 1
ATOM 1086 C CA . LYS A 1 143 ? -11.865 -7.963 27.289 1.00 39.53 143 LYS A CA 1
ATOM 1087 C C . LYS A 1 143 ? -12.232 -6.491 27.527 1.00 39.53 143 LYS A C 1
ATOM 1089 O O . LYS A 1 143 ? -11.363 -5.740 27.969 1.00 39.53 143 LYS A O 1
ATOM 1094 N N . PRO A 1 144 ? -13.465 -6.044 27.236 1.00 42.53 144 PRO A N 1
ATOM 1095 C CA . PRO A 1 144 ? -13.860 -4.674 27.528 1.00 42.53 144 PRO A CA 1
ATOM 1096 C C . PRO A 1 144 ? -13.772 -4.463 29.041 1.00 42.53 144 PRO A C 1
ATOM 1098 O O . PRO A 1 144 ? -14.492 -5.120 29.795 1.00 42.53 144 PRO A O 1
ATOM 1101 N N . GLU A 1 145 ? -12.877 -3.588 29.496 1.00 45.47 145 GLU A N 1
ATOM 1102 C CA . GLU A 1 145 ? -12.944 -3.084 30.864 1.00 45.47 145 GLU A CA 1
ATOM 1103 C C . GLU A 1 145 ? -14.270 -2.330 31.015 1.00 45.47 145 GLU A C 1
ATOM 1105 O O . GLU A 1 145 ? -14.557 -1.376 30.286 1.00 45.47 145 GLU A O 1
ATOM 1110 N N . GLU A 1 146 ? -15.115 -2.805 31.930 1.00 40.62 146 GLU A N 1
ATOM 1111 C CA . GLU A 1 146 ? -16.326 -2.103 32.335 1.00 40.62 146 GLU A CA 1
ATOM 1112 C C . GLU A 1 146 ? -15.959 -0.688 32.819 1.00 40.62 146 GLU A C 1
ATOM 1114 O O . GLU A 1 146 ? -15.044 -0.527 33.632 1.00 40.62 146 GLU A O 1
ATOM 1119 N N . PRO A 1 147 ? -16.668 0.360 32.368 1.00 42.38 147 PRO A N 1
ATOM 1120 C CA . PRO A 1 147 ? -16.422 1.709 32.842 1.00 42.38 147 PRO A CA 1
ATOM 1121 C C . PRO A 1 147 ? -16.894 1.837 34.297 1.00 42.38 147 PRO A C 1
ATOM 1123 O O . PRO A 1 147 ? -18.092 1.936 34.569 1.00 42.38 147 PRO A O 1
ATOM 1126 N N . VAL A 1 148 ? -15.951 1.890 35.241 1.00 41.25 148 VAL A N 1
ATOM 1127 C CA . VAL A 1 148 ? -16.217 2.314 36.624 1.00 41.25 148 VAL A CA 1
ATOM 1128 C C . VAL A 1 148 ? -16.532 3.813 36.613 1.00 41.25 148 VAL A C 1
ATOM 1130 O O . VAL A 1 148 ? -15.662 4.670 36.747 1.00 41.25 148 VAL A O 1
ATOM 1133 N N . PHE A 1 149 ? -17.808 4.141 36.416 1.00 41.47 149 PHE A N 1
ATOM 1134 C CA . PHE A 1 149 ? -18.353 5.463 36.708 1.00 41.47 149 PHE A CA 1
ATOM 1135 C C . PHE A 1 149 ? -18.538 5.598 38.227 1.00 41.47 149 PHE A C 1
ATOM 1137 O O . PHE A 1 149 ? -19.591 5.260 38.763 1.00 41.47 149 PHE A O 1
ATOM 1144 N N . GLU A 1 150 ? -17.542 6.144 38.925 1.00 43.03 150 GLU A N 1
ATOM 1145 C CA . GLU A 1 150 ? -17.764 6.782 40.229 1.00 43.03 150 GLU A CA 1
ATOM 1146 C C . GLU A 1 150 ? -17.986 8.292 40.025 1.00 43.03 150 GLU A C 1
ATOM 1148 O O . GLU A 1 150 ? -17.062 9.019 39.644 1.00 43.03 150 GLU A O 1
ATOM 1153 N N . PRO A 1 151 ? -19.205 8.819 40.256 1.00 43.97 151 PRO A N 1
ATOM 1154 C CA . PRO A 1 151 ? -19.454 10.247 40.181 1.00 43.97 151 PRO A CA 1
ATOM 1155 C C . PRO A 1 151 ? -18.970 10.943 41.458 1.00 43.97 151 PRO A C 1
ATOM 1157 O O . PRO A 1 151 ? -19.513 10.791 42.550 1.00 43.97 151 PRO A O 1
ATOM 1160 N N . ASN A 1 152 ? -17.967 11.792 41.283 1.00 45.09 152 ASN A N 1
ATOM 1161 C CA . ASN A 1 152 ? -17.490 12.753 42.266 1.00 45.09 152 ASN A CA 1
ATOM 1162 C C . ASN A 1 152 ? -18.574 13.812 42.574 1.00 45.09 152 ASN A C 1
ATOM 1164 O O . ASN A 1 152 ? -19.007 14.531 41.668 1.00 45.09 152 ASN A O 1
ATOM 1168 N N . ARG A 1 153 ? -18.968 13.997 43.846 1.00 41.44 153 ARG A N 1
ATOM 1169 C CA . ARG A 1 153 ? -19.548 15.276 44.306 1.00 41.44 153 ARG A CA 1
ATOM 1170 C C . ARG A 1 153 ? -19.262 15.585 45.782 1.00 41.44 153 ARG A C 1
ATOM 1172 O O . ARG A 1 153 ? -19.854 15.029 46.697 1.00 41.44 153 ARG A O 1
ATOM 1179 N N . LYS A 1 154 ? -18.391 16.580 45.971 1.00 42.47 154 LYS A N 1
ATOM 1180 C CA . LYS A 1 154 ? -18.194 17.399 47.181 1.00 42.47 154 LYS A CA 1
ATOM 1181 C C . LYS A 1 154 ? -19.512 17.999 47.715 1.00 42.47 154 LYS A C 1
ATOM 1183 O O . LYS A 1 154 ? -20.224 18.617 46.924 1.00 42.47 154 LYS A O 1
ATOM 1188 N N . LYS A 1 155 ? -19.718 18.023 49.042 1.00 37.22 155 LYS A N 1
ATOM 1189 C CA . LYS A 1 155 ? -19.793 19.259 49.870 1.00 37.22 155 LYS A CA 1
ATOM 1190 C C . LYS A 1 155 ? -20.131 18.991 51.348 1.00 37.22 155 LYS A C 1
ATOM 1192 O O . LYS A 1 155 ? -21.023 18.228 51.680 1.00 37.22 155 LYS A O 1
ATOM 1197 N N . THR A 1 156 ? -19.414 19.739 52.178 1.00 38.97 156 THR A N 1
ATOM 1198 C CA . THR A 1 156 ? -19.500 20.034 53.614 1.00 38.97 156 THR A CA 1
ATOM 1199 C C . THR A 1 156 ? -20.911 20.298 54.170 1.00 38.97 156 THR A C 1
ATOM 1201 O O . THR A 1 156 ? -21.646 21.080 53.564 1.00 38.97 156 THR A O 1
ATOM 1204 N N . LYS A 1 157 ? -21.214 19.806 55.387 1.00 40.91 157 LYS A N 1
ATOM 1205 C CA . LYS A 1 157 ? -21.840 20.609 56.461 1.00 40.91 157 LYS A CA 1
ATOM 1206 C C . LYS A 1 157 ? -21.711 19.965 57.850 1.00 40.91 157 LYS A C 1
ATOM 1208 O O . LYS A 1 157 ? -21.625 18.752 57.975 1.00 40.91 157 LYS A O 1
ATOM 1213 N N . GLU A 1 158 ? -21.640 20.849 58.834 1.00 40.56 158 GLU A N 1
ATOM 1214 C CA . GLU A 1 158 ? -21.355 20.678 60.257 1.00 40.56 158 GLU A CA 1
ATOM 1215 C C . GLU A 1 158 ? -22.481 20.016 61.095 1.00 40.56 158 GLU A C 1
ATOM 1217 O O . GLU A 1 158 ? -23.642 19.993 60.688 1.00 40.56 158 GLU A O 1
ATOM 1222 N N . THR A 1 159 ? -22.069 19.634 62.316 1.00 37.00 159 THR A N 1
ATOM 1223 C CA . THR A 1 159 ? -22.722 19.803 63.642 1.00 37.00 159 THR A CA 1
ATOM 1224 C C . THR A 1 159 ? -23.458 18.632 64.326 1.00 37.00 159 THR A C 1
ATOM 1226 O O . THR A 1 159 ? -24.305 17.961 63.755 1.00 37.00 159 THR A O 1
ATOM 1229 N N . GLU A 1 160 ? -23.142 18.552 65.631 1.00 43.16 160 GLU A N 1
ATOM 1230 C CA . GLU A 1 160 ? -23.872 18.030 66.804 1.00 43.16 160 GLU A CA 1
ATOM 1231 C C . GLU A 1 160 ? -23.578 16.603 67.302 1.00 43.16 160 GLU A C 1
ATOM 1233 O O . GLU A 1 160 ? -24.261 15.632 66.998 1.00 43.16 160 GLU A O 1
ATOM 1238 N N . THR A 1 161 ? -22.600 16.528 68.215 1.00 42.59 161 THR A N 1
ATOM 1239 C CA . THR A 1 161 ? -22.540 15.551 69.312 1.00 42.59 161 THR A CA 1
ATOM 1240 C C . THR A 1 161 ? -23.083 16.188 70.599 1.00 42.59 161 THR A C 1
ATOM 1242 O O . THR A 1 161 ? -22.453 17.076 71.166 1.00 42.59 161 THR A O 1
ATOM 1245 N N . THR A 1 162 ? -24.243 15.726 71.069 1.00 38.00 162 THR A N 1
ATOM 1246 C CA . THR A 1 162 ? -24.736 15.698 72.470 1.00 38.00 162 THR A CA 1
ATOM 1247 C C . THR A 1 162 ? -25.872 14.657 72.440 1.00 38.00 162 THR A C 1
ATOM 1249 O O . THR A 1 162 ? -26.747 14.756 71.589 1.00 38.00 162 THR A O 1
ATOM 1252 N N . THR A 1 163 ? -25.874 13.545 73.177 1.00 37.25 163 THR A N 1
ATOM 1253 C CA . THR A 1 163 ? -26.193 13.413 74.612 1.00 37.25 163 THR A CA 1
ATOM 1254 C C . THR A 1 163 ? -26.049 11.924 74.976 1.00 37.25 163 THR A C 1
ATOM 1256 O O . THR A 1 163 ? -26.579 11.102 74.231 1.00 37.25 163 THR A O 1
ATOM 1259 N N . GLU A 1 164 ? -25.350 11.576 76.058 1.00 36.69 164 GLU A N 1
ATOM 1260 C CA . GLU A 1 164 ? -25.908 10.978 77.295 1.00 36.69 164 GLU A CA 1
ATOM 1261 C C . GLU A 1 164 ? -24.841 10.972 78.399 1.00 36.69 164 GLU A C 1
ATOM 1263 O O . GLU A 1 164 ? -23.667 10.664 78.088 1.00 36.69 164 GLU A O 1
#

Foldseek 3Di:
DDDDDDDDPDPPPDDDPPDDDDPPPDPPPDPDQDVLNVLVLLLLVLQLVVCVVVQKGAADLVSSLVSLCPDDPPSSVSNVVSSVVLVVQPKDADHIDRNVVCVVVVHDQQVAWGTAGPVRQWTATSNSDIHGPDPPDDDPPPDDDDDPDDDDDDDDDDDDDDDD

Secondary structure (DSSP, 8-state):
-------SSSSS-S---------------PPPPPHHHHHHHHHHHHHHHHHHHHSB--SSHHHHHHHHHTSPTTHHHHHHHHHHHHHHTT-EE----BHHHHHHTT--GGG-EEEE-TTSSEEEETTSPEEEPPTT----------------------------

pLDDT: mean 74.43, std 23.1, range [36.69, 98.19]

Organism: NCBI:txid2527973

Sequence (164 aa):
MVRFRFAFILILGLLFIVGCGRSTSPPKASEPMNPEEAALDIVTAIYTISARVNEAGPQNWESLEAYAKTLQSPAQKDALDAIQKIKSLDYQVTWGINMKTIKDQGANASEFVILESPDGQLKSTFGGVIIKADPAVNSEEVKPEEPVFEPNRKKTKETETTTE

Radius of gyration: 29.98 Å; chains: 1; bounding box: 82×48×101 Å